Protein AF-A0A9X0F6F8-F1 (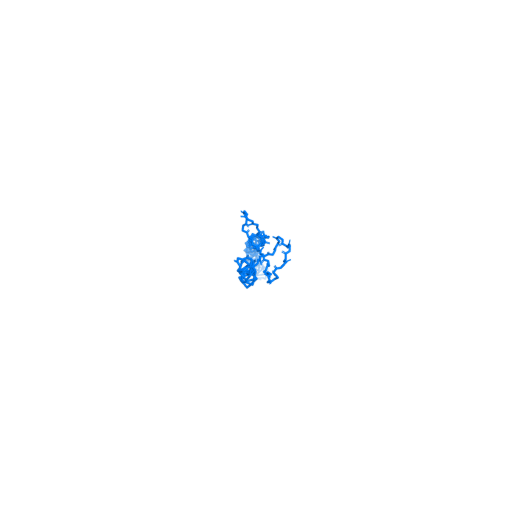afdb_monomer)

Sequence (106 aa):
ADAKTAAAGSASTASTKATEAAGSAVSASQSKSAAEAAAIRAKNSAKRAEDIASAVALEDADTTRKGIVQLSSATNSTSETLAATPKAVKVVMDETNRKAHWTVRH

Structure (mmCIF, N/CA/C/O backbone):
data_AF-A0A9X0F6F8-F1
#
_entry.id   AF-A0A9X0F6F8-F1
#
loop_
_atom_site.group_PDB
_atom_site.id
_atom_site.type_symbol
_atom_site.label_atom_id
_atom_site.label_alt_id
_atom_site.label_comp_id
_atom_site.label_asym_id
_atom_site.label_entity_id
_atom_site.label_seq_id
_atom_site.pdbx_PDB_ins_code
_atom_site.Cartn_x
_atom_site.Cartn_y
_atom_site.Cartn_z
_atom_site.occupancy
_atom_site.B_iso_or_equiv
_atom_site.auth_seq_id
_atom_site.auth_comp_id
_atom_site.auth_asym_id
_atom_site.auth_atom_id
_atom_site.pdbx_PDB_model_num
ATOM 1 N N . ALA A 1 1 ? -44.549 -17.453 66.906 1.00 64.88 1 ALA A N 1
ATOM 2 C CA . ALA A 1 1 ? -43.166 -17.770 66.474 1.00 64.88 1 ALA A CA 1
ATOM 3 C C . ALA A 1 1 ? -42.775 -17.002 65.199 1.00 64.88 1 ALA A C 1
ATOM 5 O O . ALA A 1 1 ? -41.789 -17.323 64.548 1.00 64.88 1 ALA A O 1
ATOM 6 N N . ASP A 1 2 ? -43.504 -15.936 64.870 1.00 80.38 2 ASP A N 1
ATOM 7 C CA . ASP A 1 2 ? -43.643 -15.465 63.490 1.00 80.38 2 ASP A CA 1
ATOM 8 C C . ASP A 1 2 ? -42.659 -14.341 63.144 1.00 80.38 2 ASP A C 1
ATOM 10 O O . ASP A 1 2 ? -42.092 -14.314 62.055 1.00 80.38 2 ASP A O 1
ATOM 14 N N . ALA A 1 3 ? -42.339 -13.476 64.110 1.00 84.75 3 ALA A N 1
ATOM 15 C CA . ALA A 1 3 ? -41.397 -12.374 63.908 1.00 84.75 3 ALA A CA 1
ATOM 16 C C . ALA A 1 3 ? -39.934 -12.842 63.756 1.00 84.75 3 ALA A C 1
ATOM 18 O O . ALA A 1 3 ? -39.193 -12.319 62.926 1.00 84.75 3 ALA A O 1
ATOM 19 N N . LYS A 1 4 ? -39.511 -13.856 64.527 1.00 84.56 4 LYS A N 1
ATOM 20 C CA . LYS A 1 4 ? -38.133 -14.384 64.489 1.00 84.56 4 LYS A CA 1
ATOM 21 C C . LYS A 1 4 ? -37.837 -15.112 63.173 1.00 84.56 4 LYS A C 1
ATOM 23 O O . LYS A 1 4 ? -36.761 -14.941 62.607 1.00 84.56 4 LYS A O 1
ATOM 28 N N . THR A 1 5 ? -38.798 -15.890 62.680 1.00 88.12 5 THR A N 1
ATOM 29 C CA . THR A 1 5 ? -38.685 -16.616 61.407 1.00 88.12 5 THR A CA 1
ATOM 30 C C . THR A 1 5 ? -38.678 -15.655 60.217 1.00 88.12 5 THR A C 1
ATOM 32 O O . THR A 1 5 ? -37.858 -15.811 59.315 1.00 88.12 5 THR A O 1
ATOM 35 N N . ALA A 1 6 ? -39.505 -14.603 60.247 1.00 90.31 6 ALA A N 1
ATOM 36 C CA . ALA A 1 6 ? -39.484 -13.552 59.229 1.00 90.31 6 ALA A CA 1
ATOM 37 C C . ALA A 1 6 ? -38.146 -12.790 59.202 1.00 90.31 6 ALA A C 1
ATOM 39 O O . ALA A 1 6 ? -37.578 -12.573 58.133 1.00 90.31 6 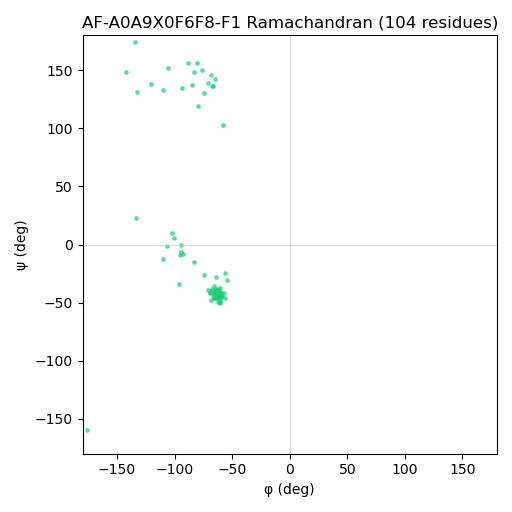ALA A O 1
ATOM 40 N N . ALA A 1 7 ? -37.599 -12.440 60.371 1.00 90.19 7 ALA A N 1
ATOM 41 C CA . ALA A 1 7 ? -36.302 -11.772 60.469 1.00 90.19 7 ALA A CA 1
ATOM 42 C C . ALA A 1 7 ? -35.155 -12.632 59.907 1.00 90.19 7 ALA A C 1
ATOM 44 O O . ALA A 1 7 ? -34.303 -12.124 59.178 1.00 90.19 7 ALA A O 1
ATOM 45 N N . ALA A 1 8 ? -35.159 -13.939 60.191 1.00 92.62 8 ALA A N 1
ATOM 46 C CA . ALA A 1 8 ? -34.183 -14.875 59.637 1.00 92.62 8 ALA A CA 1
ATOM 47 C C . ALA A 1 8 ? -34.290 -14.992 58.102 1.00 92.62 8 ALA A C 1
ATOM 49 O O . ALA A 1 8 ? -33.269 -14.978 57.413 1.00 92.62 8 ALA A O 1
ATOM 50 N N . GLY A 1 9 ? -35.511 -15.033 57.555 1.00 94.12 9 GLY A N 1
ATOM 51 C CA . GLY A 1 9 ? -35.741 -15.041 56.104 1.00 94.12 9 GLY A CA 1
ATOM 52 C C . GLY A 1 9 ? -35.238 -13.768 55.410 1.00 94.12 9 GLY A C 1
ATOM 53 O O . GLY A 1 9 ? -34.561 -13.839 54.379 1.00 94.12 9 GLY A O 1
ATOM 54 N N . SER A 1 10 ? -35.488 -12.602 56.010 1.00 94.75 10 SER A N 1
ATOM 55 C CA . SER A 1 10 ? -34.972 -11.316 55.521 1.00 94.75 10 SER A CA 1
ATOM 56 C C . SER A 1 10 ? -33.443 -11.257 55.548 1.00 94.75 10 SER A C 1
ATOM 58 O O . SER A 1 10 ? -32.833 -10.807 54.577 1.00 94.75 10 SER A O 1
ATOM 60 N N . ALA A 1 11 ? -32.812 -11.753 56.618 1.00 95.38 11 ALA A N 1
ATOM 61 C CA . ALA A 1 11 ? -31.354 -11.804 56.732 1.00 95.38 11 ALA A CA 1
ATOM 62 C C . ALA A 1 11 ? -30.723 -12.692 55.645 1.00 95.38 11 ALA A C 1
ATOM 64 O O . ALA A 1 11 ? -29.751 -12.287 55.006 1.00 95.38 11 ALA A O 1
ATOM 65 N N . SER A 1 12 ? -31.312 -13.864 55.377 1.00 95.00 12 SER A N 1
ATOM 66 C CA . SER A 1 12 ? -30.847 -14.741 54.296 1.00 95.00 12 SER A CA 1
ATOM 67 C C . SER A 1 12 ? -30.987 -14.073 52.928 1.00 95.00 12 SER A C 1
ATOM 69 O O . SER A 1 12 ? -30.062 -14.123 52.124 1.00 95.00 12 SER A O 1
ATOM 71 N N . THR A 1 13 ? -32.107 -13.389 52.680 1.00 96.25 13 THR A N 1
ATOM 72 C CA . THR A 1 13 ? -32.346 -12.678 51.413 1.00 96.25 13 THR A CA 1
ATOM 73 C C . THR A 1 13 ? -31.320 -11.563 51.193 1.00 96.25 13 THR A C 1
ATOM 75 O O . THR A 1 13 ? -30.790 -11.406 50.092 1.00 96.25 13 THR A O 1
ATOM 78 N N . ALA A 1 14 ? -31.006 -10.801 52.244 1.00 96.94 14 ALA A N 1
ATOM 79 C CA . ALA A 1 14 ? -29.990 -9.755 52.191 1.00 96.94 14 ALA A CA 1
ATOM 80 C C . ALA A 1 14 ? -28.593 -10.331 51.907 1.00 96.94 14 ALA A C 1
ATOM 82 O O . ALA A 1 14 ? -27.855 -9.774 51.094 1.00 96.94 14 ALA A O 1
ATOM 83 N N . SER A 1 15 ? -28.251 -11.467 52.523 1.00 96.81 15 SER A N 1
ATOM 84 C CA . SER A 1 15 ? -26.981 -12.160 52.287 1.00 96.81 15 SER A CA 1
ATOM 85 C C . SER A 1 15 ? -26.851 -12.649 50.838 1.00 96.81 15 SER A C 1
ATOM 87 O O . SER A 1 15 ? -25.820 -12.411 50.202 1.00 96.81 15 SER A O 1
ATOM 89 N N . THR A 1 16 ? -27.909 -13.235 50.267 1.00 97.12 16 THR A N 1
ATOM 90 C CA . THR A 1 16 ? -27.929 -13.642 48.853 1.00 97.12 16 THR A CA 1
ATOM 91 C C . THR A 1 16 ? -27.730 -12.442 47.926 1.00 97.12 16 THR A C 1
ATOM 93 O O . THR A 1 16 ? -26.807 -12.456 47.110 1.00 97.12 16 THR A O 1
ATOM 96 N N . LYS A 1 17 ? -28.498 -11.357 48.110 1.00 97.62 17 LYS A N 1
ATOM 97 C CA . LYS A 1 17 ? -28.361 -10.143 47.283 1.00 97.62 17 LYS A CA 1
ATOM 98 C C . LYS A 1 17 ? -26.978 -9.500 47.382 1.00 97.62 17 LYS A C 1
ATOM 100 O O . LYS A 1 17 ? -26.465 -9.006 46.382 1.00 97.62 17 LYS A O 1
ATOM 105 N N . ALA A 1 18 ? -26.361 -9.503 48.563 1.00 97.50 18 ALA A N 1
ATOM 106 C CA . ALA A 1 18 ? -25.004 -8.986 48.736 1.00 97.50 18 ALA A CA 1
ATOM 107 C C . ALA A 1 18 ? -23.978 -9.804 47.933 1.00 97.50 18 ALA A C 1
ATOM 109 O O . ALA A 1 18 ? -23.078 -9.238 47.311 1.00 97.50 18 ALA A O 1
ATOM 110 N N . THR A 1 19 ? -24.147 -11.127 47.895 1.00 96.38 19 THR A N 1
ATOM 111 C CA . THR A 1 19 ? -23.263 -12.038 47.152 1.00 96.38 19 THR A CA 1
ATOM 112 C C . THR A 1 19 ? -23.431 -11.865 45.638 1.00 96.38 19 THR A C 1
ATOM 114 O O . THR A 1 19 ? -22.445 -11.780 44.907 1.00 96.38 19 THR A O 1
ATOM 117 N N . GLU A 1 20 ? -24.671 -11.724 45.163 1.00 97.56 20 GLU A N 1
ATOM 118 C CA . GLU A 1 20 ? -24.986 -11.435 43.756 1.00 97.56 20 GLU A CA 1
ATOM 119 C C . GLU A 1 20 ? -24.431 -10.075 43.305 1.00 97.56 20 GLU A C 1
ATOM 121 O O . GLU A 1 20 ? -23.855 -9.958 42.218 1.00 97.56 20 GLU A O 1
ATOM 126 N N . ALA A 1 21 ? -24.551 -9.046 44.152 1.00 97.12 21 ALA A N 1
ATOM 127 C CA . ALA A 1 21 ? -23.996 -7.722 43.887 1.00 97.12 21 ALA A CA 1
ATOM 128 C C . ALA A 1 21 ? -22.461 -7.756 43.810 1.00 97.12 21 ALA A C 1
ATOM 130 O O . ALA A 1 21 ? -21.876 -7.157 42.905 1.00 97.12 21 ALA A O 1
ATOM 131 N N . ALA A 1 22 ? -21.807 -8.504 44.703 1.00 96.88 22 ALA A N 1
ATOM 132 C CA . ALA A 1 22 ? -20.363 -8.707 44.657 1.00 96.88 22 ALA A CA 1
ATOM 133 C C . ALA A 1 22 ? -19.929 -9.422 43.363 1.00 96.88 22 ALA A C 1
ATOM 135 O O . ALA A 1 22 ? -19.005 -8.963 42.689 1.00 96.88 22 ALA A O 1
ATOM 136 N N . GLY A 1 23 ? -20.629 -10.487 42.956 1.00 97.56 23 GLY A N 1
ATOM 137 C CA . GLY A 1 23 ? -20.359 -11.185 41.691 1.00 97.56 23 GLY A CA 1
ATOM 138 C C . GLY A 1 23 ? -20.560 -10.294 40.458 1.00 97.56 23 GLY A C 1
ATOM 139 O O . GLY A 1 23 ? -19.755 -10.312 39.520 1.00 97.56 23 GLY A O 1
ATOM 140 N N . SER A 1 24 ? -21.587 -9.444 40.490 1.00 96.94 24 SER A N 1
ATOM 141 C CA . SER A 1 24 ? -21.851 -8.455 39.440 1.00 96.94 24 SER A CA 1
ATOM 142 C C . SER A 1 24 ? -20.732 -7.412 39.346 1.00 96.94 24 SER A C 1
ATOM 144 O O . SER A 1 24 ? -20.282 -7.086 38.247 1.00 96.94 24 SER A O 1
ATOM 146 N N . ALA A 1 25 ? -20.214 -6.934 40.483 1.00 97.81 25 ALA A N 1
ATOM 147 C CA . ALA A 1 25 ? -19.104 -5.981 40.524 1.00 97.81 25 ALA A CA 1
ATOM 148 C C . ALA A 1 25 ? -17.793 -6.573 39.971 1.00 97.81 25 ALA A C 1
ATOM 150 O O . ALA A 1 25 ? -17.055 -5.895 39.247 1.00 97.81 25 ALA A O 1
ATOM 151 N N . VAL A 1 26 ? -17.518 -7.851 40.252 1.00 97.06 26 VAL A N 1
ATOM 152 C CA . VAL A 1 26 ? -16.359 -8.564 39.688 1.00 97.06 26 VAL A CA 1
ATOM 153 C C . VAL A 1 26 ? -16.493 -8.700 38.170 1.00 97.06 26 VAL A C 1
ATOM 155 O O . VAL A 1 26 ? -15.554 -8.380 37.440 1.00 97.06 26 VAL A O 1
ATOM 158 N N . SER A 1 27 ? -17.672 -9.091 37.681 1.00 97.62 27 SER A N 1
ATOM 159 C CA . SER A 1 27 ? -17.946 -9.235 36.242 1.00 97.62 27 SER A CA 1
ATOM 160 C C . SER A 1 27 ? -17.815 -7.904 35.492 1.00 97.62 27 SER A C 1
ATOM 162 O O . SER A 1 27 ? -17.239 -7.848 34.402 1.00 97.62 27 SER A O 1
ATOM 164 N N . ALA A 1 28 ? -18.283 -6.808 36.097 1.00 97.88 28 ALA A N 1
ATOM 165 C CA . ALA A 1 28 ? -18.118 -5.461 35.556 1.00 97.88 28 ALA A CA 1
ATOM 166 C C . ALA A 1 28 ? -16.638 -5.048 35.487 1.00 97.88 28 ALA A C 1
ATOM 168 O O . ALA A 1 28 ? -16.192 -4.490 34.483 1.00 97.88 28 ALA A O 1
ATOM 169 N N . SER A 1 29 ? -15.858 -5.374 36.521 1.00 97.25 29 SER A N 1
ATOM 170 C CA . SER A 1 29 ? -14.421 -5.079 36.568 1.00 97.25 29 SER A CA 1
ATOM 171 C C . SER A 1 29 ? -13.649 -5.844 35.489 1.00 97.25 29 SER A C 1
ATOM 173 O O . SER A 1 29 ? -12.855 -5.252 34.761 1.00 97.25 29 SER A O 1
ATOM 175 N N . GLN A 1 30 ? -13.938 -7.136 35.317 1.00 98.12 30 GLN A N 1
ATOM 176 C CA . GLN A 1 30 ? -13.345 -7.949 34.250 1.00 98.12 30 GLN A CA 1
ATOM 177 C C . GLN A 1 30 ? -13.728 -7.435 32.859 1.00 98.12 30 GLN A C 1
ATOM 179 O O . GLN A 1 30 ? -12.869 -7.325 31.983 1.00 98.12 30 GLN A O 1
ATOM 184 N N . SER A 1 31 ? -14.997 -7.063 32.668 1.00 97.94 31 SER A N 1
ATOM 185 C CA . SER A 1 31 ? -15.482 -6.493 31.407 1.00 97.94 31 SER A CA 1
ATOM 186 C C . SER A 1 31 ? -14.758 -5.190 31.063 1.00 97.94 31 SER A C 1
ATOM 188 O O . SER A 1 31 ? -14.356 -4.997 29.916 1.00 97.94 31 SER A O 1
ATOM 190 N N . LYS A 1 32 ? -14.510 -4.325 32.057 1.00 98.06 32 LYS A N 1
ATOM 191 C CA . LYS A 1 32 ? -13.717 -3.102 31.882 1.00 98.06 32 LYS A CA 1
ATOM 192 C C . LYS A 1 32 ? -12.291 -3.417 31.423 1.00 98.06 32 LYS A C 1
ATOM 194 O O . LYS A 1 32 ? -11.845 -2.853 30.428 1.00 98.06 32 LYS A O 1
ATOM 199 N N . SER A 1 33 ? -11.597 -4.339 32.093 1.00 98.12 33 SER A N 1
ATOM 200 C CA . SER A 1 33 ? -10.234 -4.731 31.707 1.00 98.12 33 SER A CA 1
ATOM 201 C C . SER A 1 33 ? -10.176 -5.350 30.305 1.00 98.12 33 SER A C 1
ATOM 203 O O . SER A 1 33 ? -9.257 -5.064 29.538 1.00 98.12 33 SER A O 1
ATOM 205 N N . ALA A 1 34 ? -11.170 -6.161 29.932 1.00 97.94 34 ALA A N 1
ATOM 206 C CA . ALA A 1 34 ? -11.261 -6.742 28.595 1.00 97.94 34 ALA A CA 1
ATOM 207 C C . ALA A 1 34 ? -11.497 -5.674 27.514 1.00 97.94 34 ALA A C 1
ATOM 209 O O . ALA A 1 34 ? -10.862 -5.725 26.456 1.00 97.94 34 ALA A O 1
ATOM 210 N N . ALA A 1 35 ? -12.365 -4.696 27.789 1.00 98.06 35 ALA A N 1
ATOM 211 C CA . ALA A 1 35 ? -12.624 -3.567 26.900 1.00 98.06 35 ALA A CA 1
ATOM 212 C C . ALA A 1 35 ? -11.375 -2.690 26.716 1.00 98.06 35 ALA A C 1
ATOM 214 O O . ALA A 1 35 ? -11.033 -2.331 25.590 1.00 98.06 35 ALA A O 1
ATOM 215 N N . GLU A 1 36 ? -10.644 -2.411 27.795 1.00 97.81 36 GLU A N 1
ATOM 216 C CA . GLU A 1 36 ? -9.396 -1.645 27.750 1.00 97.81 36 GLU A CA 1
ATOM 217 C C . GLU A 1 36 ? -8.314 -2.375 26.937 1.00 97.81 36 GLU A C 1
ATOM 219 O O . GLU A 1 36 ? -7.689 -1.792 26.048 1.00 97.81 36 GLU A O 1
ATOM 224 N N . ALA A 1 37 ? -8.168 -3.688 27.133 1.00 98.12 37 ALA A N 1
ATOM 225 C CA . ALA A 1 37 ? -7.262 -4.505 26.330 1.00 98.12 37 ALA A CA 1
ATOM 226 C C . ALA A 1 37 ? -7.663 -4.538 24.843 1.00 98.12 37 ALA A C 1
ATOM 228 O O . ALA A 1 37 ? -6.797 -4.506 23.964 1.00 98.12 37 ALA A O 1
ATOM 229 N N . ALA A 1 38 ? -8.963 -4.595 24.537 1.00 98.25 38 ALA A N 1
ATOM 230 C CA . ALA A 1 38 ? -9.460 -4.534 23.165 1.00 98.25 38 ALA A CA 1
ATOM 231 C C . ALA A 1 38 ? -9.172 -3.175 22.510 1.00 98.25 38 ALA A C 1
ATOM 233 O O . ALA A 1 38 ? -8.732 -3.142 21.360 1.00 98.25 38 ALA A O 1
ATOM 234 N N . ALA A 1 39 ? -9.330 -2.074 23.249 1.00 98.31 39 ALA A N 1
ATOM 235 C CA . ALA A 1 39 ? -9.010 -0.731 22.774 1.00 98.31 39 ALA A CA 1
ATOM 236 C C . ALA A 1 39 ? -7.512 -0.573 22.458 1.00 98.31 39 ALA A C 1
ATOM 238 O O . ALA A 1 39 ? -7.154 -0.054 21.399 1.00 98.31 39 ALA A O 1
ATOM 239 N N . ILE A 1 40 ? -6.626 -1.091 23.318 1.00 97.75 40 ILE A N 1
ATOM 240 C CA . ILE A 1 40 ? -5.175 -1.092 23.063 1.00 97.75 40 ILE A CA 1
ATOM 241 C C . ILE A 1 40 ? -4.846 -1.904 21.808 1.00 97.75 40 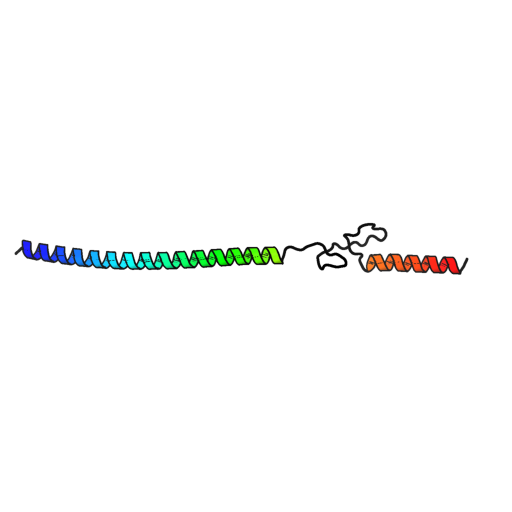ILE A C 1
ATOM 243 O O . ILE A 1 40 ? -4.090 -1.441 20.951 1.00 97.75 40 ILE A O 1
ATOM 247 N N . ARG A 1 41 ? -5.431 -3.101 21.658 1.00 97.94 41 ARG A N 1
ATOM 248 C CA . ARG A 1 41 ? -5.236 -3.918 20.450 1.00 97.94 41 ARG A CA 1
ATOM 249 C C . ARG A 1 41 ? -5.696 -3.180 19.195 1.00 97.94 41 ARG A C 1
ATOM 251 O O . ARG A 1 41 ? -4.963 -3.179 18.212 1.00 97.94 41 ARG A O 1
ATOM 258 N N . ALA A 1 42 ? -6.849 -2.517 19.238 1.00 98.31 42 ALA A N 1
ATOM 259 C CA . ALA A 1 42 ? -7.359 -1.736 18.115 1.00 98.31 42 ALA A CA 1
ATOM 260 C C . ALA A 1 42 ? -6.411 -0.585 17.737 1.00 98.31 42 ALA A C 1
ATOM 262 O O . ALA A 1 42 ? -6.070 -0.442 16.564 1.00 98.31 42 ALA A O 1
ATOM 263 N N . LYS A 1 43 ? -5.910 0.173 18.722 1.00 97.88 43 LYS A N 1
ATOM 264 C CA . LYS A 1 43 ? -4.925 1.244 18.500 1.00 97.88 43 LYS A CA 1
ATOM 265 C C . LYS A 1 43 ? -3.649 0.721 17.841 1.00 97.88 43 LYS A C 1
ATOM 267 O O . LYS A 1 43 ? -3.149 1.323 16.896 1.00 97.88 43 LYS A O 1
ATOM 272 N N . ASN A 1 44 ? -3.135 -0.410 18.314 1.00 97.75 44 ASN A N 1
ATOM 273 C CA . ASN A 1 44 ? -1.915 -0.999 17.766 1.00 97.75 44 ASN A CA 1
ATOM 274 C C . ASN A 1 44 ? -2.120 -1.512 16.335 1.00 97.75 44 ASN A C 1
ATOM 276 O O . ASN A 1 44 ? -1.236 -1.356 15.496 1.00 97.75 44 ASN A O 1
ATOM 280 N N . SER A 1 45 ? -3.282 -2.095 16.039 1.00 97.75 45 SER A N 1
ATOM 281 C CA . SER A 1 45 ? -3.633 -2.514 14.680 1.00 97.75 45 SER A CA 1
ATOM 282 C C . SER A 1 45 ? -3.776 -1.324 13.733 1.00 97.75 45 SER A C 1
ATOM 284 O O . SER A 1 45 ? -3.263 -1.384 12.620 1.00 97.75 45 SER A O 1
ATOM 286 N N . ALA A 1 46 ? -4.404 -0.233 14.181 1.00 97.75 46 ALA A N 1
ATOM 287 C CA . ALA A 1 46 ? -4.505 1.002 13.405 1.00 97.75 46 ALA A CA 1
ATOM 288 C C . ALA A 1 46 ? -3.116 1.589 13.107 1.00 97.75 46 ALA A C 1
ATOM 290 O O . ALA A 1 46 ? -2.791 1.833 11.950 1.00 97.75 46 ALA A O 1
ATOM 291 N N . LYS A 1 47 ? -2.247 1.680 14.124 1.00 97.31 47 LYS A N 1
ATOM 292 C CA . LYS A 1 47 ? -0.853 2.122 13.965 1.00 97.31 47 LYS A CA 1
ATOM 293 C C . LYS A 1 47 ? -0.093 1.269 12.944 1.00 97.31 47 LYS A C 1
ATOM 295 O O . LYS A 1 47 ? 0.577 1.806 12.072 1.00 97.31 47 LYS A O 1
ATOM 300 N N . ARG A 1 48 ? -0.221 -0.061 13.020 1.00 96.81 48 ARG A N 1
ATOM 301 C CA . ARG A 1 48 ? 0.407 -0.972 12.049 1.00 96.81 48 ARG A CA 1
ATOM 302 C C . ARG A 1 48 ? -0.121 -0.763 10.635 1.00 96.81 48 ARG A C 1
ATOM 304 O O . ARG A 1 48 ? 0.656 -0.846 9.692 1.00 96.81 48 ARG A O 1
ATOM 311 N N . ALA A 1 49 ? -1.419 -0.514 10.480 1.00 96.19 49 ALA A N 1
ATOM 312 C CA . ALA A 1 49 ? -2.003 -0.226 9.176 1.00 96.19 49 ALA A CA 1
ATOM 313 C C . ALA A 1 49 ? -1.448 1.084 8.590 1.00 96.19 49 ALA A C 1
ATOM 315 O O . ALA A 1 49 ? -1.103 1.112 7.412 1.00 96.19 49 ALA A O 1
ATOM 316 N N . GLU A 1 50 ? -1.289 2.128 9.408 1.00 94.62 50 GLU A N 1
ATOM 317 C CA . GLU A 1 50 ? -0.640 3.386 9.009 1.00 94.62 50 GLU A CA 1
ATOM 318 C C . GLU A 1 50 ? 0.822 3.169 8.595 1.00 94.62 50 GLU A C 1
ATOM 320 O O . GLU A 1 50 ? 1.245 3.655 7.547 1.00 94.62 50 GLU A O 1
ATOM 325 N N . ASP A 1 51 ? 1.583 2.396 9.376 1.00 93.94 51 ASP A N 1
ATOM 326 C CA . ASP A 1 51 ? 2.993 2.109 9.088 1.00 93.94 51 ASP A CA 1
ATOM 327 C C . ASP A 1 51 ? 3.147 1.334 7.767 1.00 93.94 51 ASP A C 1
ATOM 329 O O . ASP A 1 51 ? 4.023 1.642 6.958 1.00 93.94 51 ASP A O 1
ATOM 333 N N . ILE A 1 52 ? 2.262 0.363 7.510 1.00 92.44 52 ILE A N 1
ATOM 334 C CA . ILE A 1 52 ? 2.227 -0.376 6.241 1.00 92.44 52 ILE A CA 1
ATOM 335 C C . ILE A 1 52 ? 1.854 0.557 5.088 1.00 92.44 52 ILE A C 1
ATOM 337 O O . ILE A 1 52 ? 2.513 0.526 4.053 1.00 92.44 52 ILE A O 1
ATOM 341 N N . ALA A 1 53 ? 0.829 1.397 5.247 1.00 90.88 53 ALA A N 1
ATOM 342 C CA . ALA A 1 53 ? 0.423 2.338 4.206 1.00 90.88 53 ALA A CA 1
ATOM 343 C C . ALA A 1 53 ? 1.560 3.308 3.848 1.00 90.8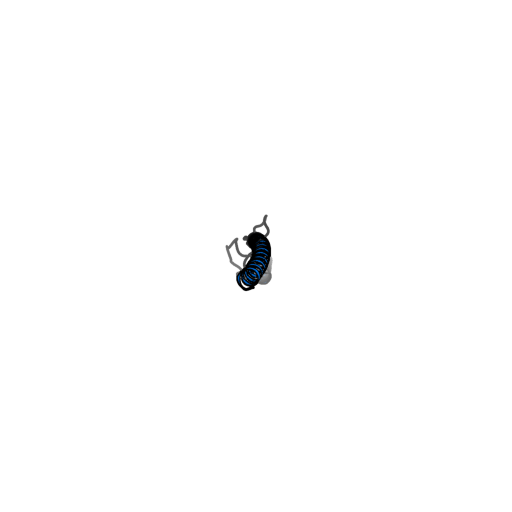8 53 ALA A C 1
ATOM 345 O O . ALA A 1 53 ? 1.817 3.541 2.670 1.00 90.88 53 ALA A O 1
ATOM 346 N N . SER A 1 54 ? 2.293 3.804 4.849 1.00 86.62 54 SER A N 1
ATOM 347 C CA . SER A 1 54 ? 3.468 4.650 4.628 1.00 86.62 54 SER A CA 1
ATOM 348 C C . SER A 1 54 ? 4.610 3.902 3.939 1.00 86.62 54 SER A C 1
ATOM 350 O O . SER A 1 54 ? 5.314 4.500 3.134 1.00 86.62 54 SER A O 1
ATOM 352 N N . ALA A 1 55 ? 4.811 2.618 4.242 1.00 82.81 55 ALA A N 1
ATOM 353 C CA . ALA A 1 55 ? 5.851 1.804 3.612 1.00 82.81 55 ALA A CA 1
ATOM 354 C C . ALA A 1 55 ? 5.511 1.397 2.167 1.00 82.81 55 ALA A C 1
ATOM 356 O O . ALA A 1 55 ? 6.417 1.141 1.377 1.00 82.81 55 ALA A O 1
ATOM 357 N N . VAL A 1 56 ? 4.220 1.312 1.824 1.00 84.00 56 VAL A N 1
ATOM 358 C CA . VAL A 1 56 ? 3.734 0.930 0.485 1.00 84.00 56 VAL A CA 1
ATOM 359 C C . VAL A 1 56 ? 3.456 2.144 -0.404 1.00 84.00 56 VAL A C 1
ATOM 361 O O . VAL A 1 56 ? 3.194 1.969 -1.589 1.00 84.00 56 VAL A O 1
ATOM 364 N N . ALA A 1 57 ? 3.536 3.374 0.106 1.00 83.50 57 ALA A N 1
ATOM 365 C CA . ALA A 1 57 ? 3.485 4.566 -0.736 1.00 83.50 57 ALA A CA 1
ATOM 366 C C . ALA A 1 57 ? 4.622 4.514 -1.778 1.00 83.50 57 ALA A C 1
AT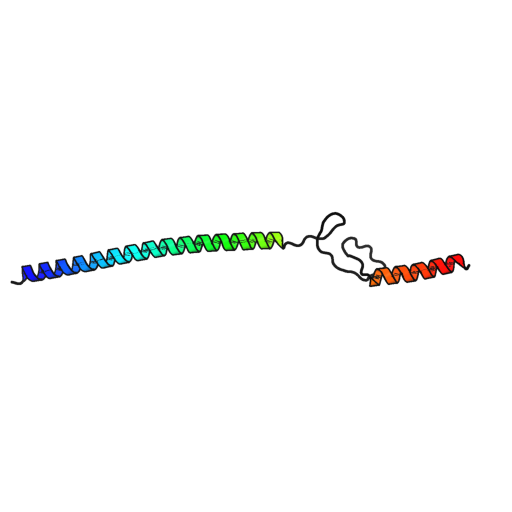OM 368 O O . ALA A 1 57 ? 5.790 4.717 -1.454 1.00 83.50 57 ALA A O 1
ATOM 369 N N . LEU A 1 58 ? 4.280 4.166 -3.023 1.00 83.12 58 LEU A N 1
ATOM 370 C CA . LEU A 1 58 ? 5.233 4.033 -4.120 1.00 83.12 58 LEU A CA 1
ATOM 371 C C . LEU A 1 58 ? 5.551 5.426 -4.663 1.00 83.12 58 LEU A C 1
ATOM 373 O O . LEU A 1 58 ? 4.660 6.127 -5.136 1.00 83.12 58 LEU A O 1
ATOM 377 N N . GLU A 1 59 ? 6.819 5.809 -4.591 1.00 89.38 59 GLU A N 1
ATOM 378 C CA . GLU A 1 59 ? 7.337 7.015 -5.232 1.00 89.38 59 GLU A CA 1
ATOM 379 C C . GLU A 1 59 ? 7.791 6.703 -6.664 1.00 89.38 59 GLU A C 1
ATOM 381 O O . GLU A 1 59 ? 8.133 5.558 -6.984 1.00 89.38 59 GLU A O 1
ATOM 386 N N . ASP A 1 60 ? 7.829 7.724 -7.519 1.00 92.31 60 ASP A N 1
ATOM 387 C CA . ASP A 1 60 ? 8.413 7.596 -8.853 1.00 92.31 60 ASP A CA 1
ATOM 388 C C . ASP A 1 60 ? 9.921 7.319 -8.755 1.00 92.31 60 ASP A C 1
ATOM 390 O O . ASP A 1 60 ? 10.618 7.836 -7.873 1.00 92.31 60 ASP A O 1
ATOM 394 N N . ALA A 1 61 ? 10.435 6.469 -9.647 1.00 94.06 61 ALA A N 1
ATOM 395 C CA . ALA A 1 61 ? 11.869 6.200 -9.703 1.00 94.06 61 ALA A CA 1
ATOM 396 C C . ALA A 1 61 ? 12.627 7.359 -10.360 1.00 94.06 61 ALA A C 1
ATOM 398 O O . ALA A 1 61 ? 12.134 7.991 -11.291 1.00 94.06 61 A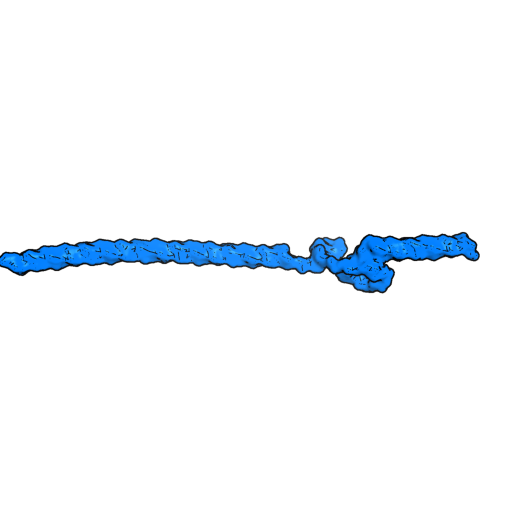LA A O 1
ATOM 399 N N . ASP A 1 62 ? 13.876 7.543 -9.942 1.00 92.31 62 ASP A N 1
ATOM 400 C CA . ASP A 1 62 ? 14.853 8.394 -10.616 1.00 92.31 62 ASP A CA 1
ATOM 401 C C . ASP A 1 62 ? 16.202 7.652 -10.707 1.00 92.31 62 ASP A C 1
ATOM 403 O O . ASP A 1 62 ? 16.398 6.576 -10.142 1.00 92.31 62 ASP A O 1
ATOM 407 N N . THR A 1 63 ? 17.178 8.230 -11.395 1.00 94.94 63 THR A N 1
ATOM 408 C CA . THR A 1 63 ? 18.548 7.714 -11.522 1.00 94.94 63 THR A CA 1
ATOM 409 C C . THR A 1 63 ? 19.267 7.474 -10.190 1.00 94.94 63 THR A C 1
ATOM 411 O O . THR A 1 63 ? 20.176 6.646 -10.125 1.00 94.94 63 THR A O 1
ATOM 414 N N . THR A 1 64 ? 18.866 8.165 -9.118 1.00 95.06 64 THR A N 1
ATOM 415 C CA . THR A 1 64 ? 19.483 8.046 -7.782 1.00 95.06 64 THR A CA 1
ATOM 416 C C . THR A 1 64 ? 18.594 7.361 -6.747 1.00 95.06 64 THR A C 1
ATOM 418 O O . THR A 1 64 ? 19.069 6.981 -5.673 1.00 95.06 64 THR A O 1
ATOM 421 N N . ARG A 1 65 ? 17.304 7.182 -7.049 1.00 91.38 65 ARG A N 1
ATOM 422 C CA . ARG A 1 65 ? 16.293 6.696 -6.107 1.00 91.38 65 ARG A CA 1
ATOM 423 C C . ARG A 1 65 ? 15.449 5.603 -6.739 1.00 91.38 65 ARG A C 1
ATOM 425 O O . ARG A 1 65 ? 14.913 5.755 -7.829 1.00 91.38 65 ARG A O 1
ATOM 432 N N . LYS A 1 66 ? 15.287 4.498 -6.016 1.00 91.25 66 LYS A N 1
ATOM 433 C CA . LYS A 1 66 ? 14.371 3.426 -6.421 1.00 91.25 66 LYS A CA 1
ATOM 434 C C . LYS A 1 66 ? 12.921 3.910 -6.317 1.00 91.25 66 LYS A C 1
ATOM 436 O O . LYS A 1 66 ? 12.601 4.639 -5.385 1.00 91.25 66 LYS A O 1
ATOM 441 N N . GLY A 1 67 ? 12.068 3.440 -7.222 1.00 93.12 67 GLY A N 1
ATOM 442 C CA . GLY A 1 67 ? 10.642 3.759 -7.273 1.00 93.12 67 GLY A CA 1
ATOM 443 C C . GLY A 1 67 ? 9.937 2.975 -8.381 1.00 93.12 67 GLY A C 1
ATOM 444 O O . GLY A 1 67 ? 10.463 1.961 -8.853 1.00 93.12 67 GLY A O 1
ATOM 445 N N . ILE A 1 68 ? 8.772 3.448 -8.815 1.00 93.88 68 ILE A N 1
ATOM 446 C CA . ILE A 1 68 ? 8.022 2.903 -9.953 1.00 93.88 68 ILE A CA 1
ATOM 447 C C . ILE A 1 68 ? 8.113 3.812 -11.181 1.00 93.88 68 ILE A C 1
ATOM 449 O O . ILE A 1 68 ? 8.274 5.018 -11.060 1.00 93.88 68 ILE A O 1
ATOM 453 N N . VAL A 1 69 ? 8.012 3.223 -12.373 1.00 95.06 69 VAL A N 1
ATOM 454 C CA . VAL A 1 69 ? 7.913 3.944 -13.652 1.00 95.06 69 VAL A CA 1
ATOM 455 C C . VAL A 1 69 ? 6.955 3.202 -14.571 1.00 95.06 69 VAL A C 1
ATOM 457 O O . VAL A 1 69 ? 6.860 1.972 -14.531 1.00 95.06 69 VAL A O 1
ATOM 460 N N . GLN A 1 70 ? 6.257 3.934 -15.433 1.00 97.00 70 GLN A N 1
ATOM 461 C CA . GLN A 1 70 ? 5.495 3.325 -16.518 1.00 97.00 70 GLN A CA 1
ATOM 462 C C . GLN A 1 70 ? 6.410 3.027 -17.710 1.00 97.00 70 GLN A C 1
ATOM 464 O O . GLN A 1 70 ? 7.384 3.733 -17.973 1.00 97.00 70 GLN A O 1
ATOM 469 N N . LEU A 1 71 ? 6.093 1.962 -18.446 1.00 97.94 71 LEU A N 1
ATOM 470 C CA . LEU A 1 71 ? 6.862 1.554 -19.617 1.00 97.94 71 LEU A CA 1
ATOM 471 C C . LEU A 1 71 ? 6.264 2.144 -20.893 1.00 97.94 71 LEU A C 1
ATOM 473 O O . LEU A 1 71 ? 5.060 2.041 -21.126 1.00 97.94 71 LEU A O 1
ATOM 477 N N . SER A 1 72 ? 7.120 2.677 -21.762 1.00 97.94 72 SER A N 1
ATOM 478 C CA . SER A 1 72 ? 6.737 3.138 -23.096 1.00 97.94 72 SER A CA 1
ATOM 479 C C . SER A 1 72 ? 7.514 2.403 -24.180 1.00 97.94 72 SER A C 1
ATOM 481 O O . SER A 1 72 ? 8.717 2.169 -24.074 1.00 97.94 72 SER A O 1
ATOM 483 N N . SER A 1 73 ? 6.809 2.036 -25.253 1.00 98.25 73 SER A N 1
ATOM 484 C CA . SER A 1 73 ? 7.421 1.467 -26.461 1.00 98.25 73 SER A CA 1
ATOM 485 C C . SER A 1 73 ? 7.534 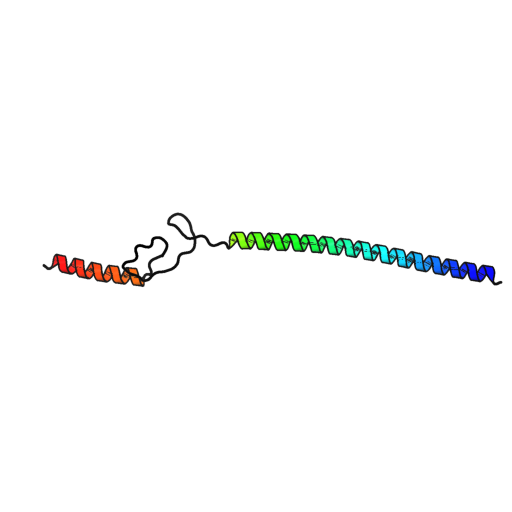2.477 -27.609 1.00 98.25 73 SER A C 1
ATOM 487 O O . SER A 1 73 ? 7.839 2.081 -28.733 1.00 98.25 73 SER A O 1
ATOM 489 N N . ALA A 1 74 ? 7.269 3.761 -27.352 1.00 98.06 74 ALA A N 1
ATOM 490 C CA . ALA A 1 74 ? 7.514 4.817 -28.327 1.00 98.06 74 ALA A CA 1
ATOM 491 C C . ALA A 1 74 ? 9.023 4.964 -28.582 1.00 98.06 74 ALA A C 1
ATOM 493 O O . ALA A 1 74 ? 9.822 4.958 -27.649 1.00 98.06 74 ALA A O 1
ATOM 494 N N . THR A 1 75 ? 9.417 5.116 -29.846 1.00 96.94 75 THR A N 1
ATOM 495 C CA . THR A 1 75 ? 10.827 5.242 -30.263 1.00 96.94 75 THR A CA 1
ATOM 496 C C . THR A 1 75 ? 11.294 6.693 -30.397 1.00 96.94 75 THR A C 1
ATOM 498 O O . THR A 1 75 ? 12.440 6.939 -30.752 1.00 96.94 75 THR A O 1
ATOM 501 N N . ASN A 1 76 ? 10.404 7.654 -30.147 1.00 96.19 76 ASN A N 1
ATOM 502 C CA . ASN A 1 76 ? 10.627 9.098 -30.268 1.00 96.19 76 ASN A CA 1
ATOM 503 C C . ASN A 1 76 ? 10.103 9.873 -29.044 1.00 96.19 76 ASN A C 1
ATOM 505 O O . ASN A 1 76 ? 9.773 11.052 -29.151 1.00 96.19 76 ASN A O 1
ATOM 509 N N . SER A 1 77 ? 9.963 9.200 -27.899 1.00 96.56 77 SER A N 1
ATOM 510 C CA . SER A 1 77 ? 9.492 9.830 -26.665 1.00 96.56 77 SER A CA 1
ATOM 511 C C . SER A 1 77 ? 10.520 10.828 -26.134 1.00 96.56 77 SER A C 1
ATOM 513 O O . SER A 1 77 ? 11.703 10.510 -26.063 1.00 96.56 77 SER A O 1
ATOM 515 N N . THR A 1 78 ? 10.051 11.997 -25.699 1.00 96.81 78 THR A N 1
ATOM 516 C CA . THR A 1 78 ? 10.842 12.986 -24.944 1.00 96.81 78 THR A CA 1
ATOM 517 C C . THR A 1 78 ? 10.563 12.929 -23.440 1.00 96.81 78 THR A C 1
ATOM 519 O O . THR A 1 78 ? 10.992 13.809 -22.704 1.00 96.81 78 THR A O 1
ATOM 522 N N . SER A 1 79 ? 9.771 11.955 -22.982 1.00 96.06 79 SER A N 1
ATOM 523 C CA . SER A 1 79 ? 9.412 11.817 -21.569 1.00 96.06 79 SER A CA 1
ATOM 524 C C . SER A 1 79 ? 10.582 11.272 -20.752 1.00 96.06 79 SER A C 1
ATOM 526 O O . SER A 1 79 ? 11.144 10.236 -21.100 1.00 96.06 79 SER A O 1
ATOM 528 N N . GLU A 1 80 ? 10.880 11.942 -19.639 1.00 94.69 80 GLU A N 1
ATOM 529 C CA . GLU A 1 80 ? 11.872 11.517 -18.641 1.00 94.69 80 GLU A CA 1
ATOM 530 C C . GLU A 1 80 ? 11.253 10.680 -17.506 1.00 94.69 80 GLU A C 1
ATOM 532 O O . GLU A 1 80 ? 11.970 10.090 -16.708 1.00 94.69 80 GLU A O 1
ATOM 537 N N . THR A 1 81 ? 9.921 10.580 -17.450 1.00 94.38 81 THR A N 1
ATOM 538 C CA . THR A 1 81 ? 9.185 9.829 -16.414 1.00 94.38 81 THR A CA 1
ATOM 539 C C . THR A 1 81 ? 8.813 8.406 -16.841 1.00 94.38 81 THR A C 1
ATOM 541 O O . THR A 1 81 ? 8.332 7.609 -16.034 1.00 94.38 81 THR A O 1
ATOM 544 N N . LEU A 1 82 ? 9.016 8.064 -18.116 1.00 96.81 82 LEU A N 1
ATOM 545 C CA . LEU A 1 82 ? 8.701 6.756 -18.687 1.00 96.81 82 LEU A CA 1
ATOM 546 C C . LEU A 1 82 ? 9.983 5.999 -19.027 1.00 96.81 82 LEU A C 1
ATOM 548 O O . LEU A 1 82 ? 10.856 6.518 -19.720 1.00 96.81 82 LEU A O 1
ATOM 552 N N . ALA A 1 83 ? 10.064 4.729 -18.636 1.00 96.75 83 ALA A N 1
ATOM 553 C CA . ALA A 1 83 ? 11.179 3.876 -19.031 1.00 96.75 83 ALA A CA 1
ATOM 554 C C . ALA A 1 83 ? 10.946 3.247 -20.414 1.00 96.75 83 ALA A C 1
ATOM 556 O O . ALA A 1 83 ? 9.856 2.760 -20.737 1.00 96.75 83 ALA A O 1
ATOM 557 N N . ALA A 1 84 ? 11.997 3.225 -21.236 1.00 97.75 84 ALA A N 1
ATOM 558 C CA . ALA A 1 84 ? 11.964 2.588 -22.548 1.00 97.75 84 ALA A CA 1
ATOM 559 C C . ALA A 1 84 ? 11.913 1.056 -22.429 1.00 97.75 84 ALA A C 1
ATOM 561 O O . ALA A 1 84 ? 12.631 0.451 -21.630 1.00 97.75 84 ALA A O 1
ATOM 562 N N . THR A 1 85 ? 11.101 0.401 -23.263 1.00 98.19 85 THR A N 1
ATOM 563 C CA . THR A 1 85 ? 11.095 -1.068 -23.353 1.00 98.19 85 THR A CA 1
ATOM 564 C C . THR A 1 85 ? 12.243 -1.597 -24.223 1.00 98.19 85 THR A C 1
ATOM 566 O O . THR A 1 85 ? 12.667 -0.921 -25.166 1.00 98.19 85 THR A O 1
ATOM 569 N N . PRO A 1 86 ? 12.682 -2.860 -24.028 1.00 98.38 86 PRO A N 1
ATOM 570 C CA . PRO A 1 86 ? 13.644 -3.506 -24.927 1.00 98.38 86 PRO A CA 1
ATOM 571 C C . PRO A 1 86 ? 13.210 -3.496 -26.402 1.00 98.38 86 PRO A C 1
ATOM 573 O O . PRO A 1 86 ? 14.049 -3.415 -27.297 1.00 98.38 86 PRO A O 1
ATOM 576 N N . LYS A 1 87 ? 11.893 -3.524 -26.668 1.00 98.12 87 LYS A N 1
ATOM 577 C CA . LYS A 1 87 ? 11.326 -3.407 -28.019 1.00 98.12 87 LYS A CA 1
ATOM 578 C C . LYS A 1 87 ? 11.658 -2.056 -28.657 1.00 98.12 87 LYS A C 1
ATOM 580 O O . LYS A 1 87 ? 12.123 -2.037 -29.792 1.00 98.12 87 LYS A O 1
ATOM 585 N N . ALA A 1 88 ? 11.428 -0.949 -27.947 1.00 98.31 88 ALA A N 1
ATOM 586 C CA . ALA A 1 88 ? 11.735 0.386 -28.460 1.00 98.31 88 ALA A CA 1
ATOM 587 C C . ALA A 1 88 ? 13.236 0.552 -28.723 1.00 98.31 88 ALA A C 1
ATOM 589 O O . ALA A 1 88 ? 13.627 0.993 -29.802 1.00 98.31 88 ALA A O 1
ATOM 590 N N . VAL A 1 89 ? 14.071 0.110 -27.774 1.00 98.00 89 VAL A N 1
ATOM 591 C CA . VAL A 1 89 ? 15.537 0.175 -27.893 1.00 98.00 89 VAL A CA 1
ATOM 592 C C . VAL A 1 89 ? 16.026 -0.614 -29.109 1.00 98.00 89 VAL A C 1
ATOM 594 O O . VAL A 1 89 ? 16.835 -0.110 -29.887 1.00 98.00 89 VAL A O 1
ATOM 597 N N . LYS A 1 90 ? 15.494 -1.822 -29.330 1.00 98.06 90 LYS A N 1
ATOM 598 C CA . LYS A 1 90 ? 15.853 -2.639 -30.493 1.00 98.06 90 LYS A CA 1
ATOM 599 C C . LYS A 1 90 ? 15.513 -1.952 -31.817 1.00 98.06 90 LYS A C 1
ATOM 601 O O . LYS A 1 90 ? 16.361 -1.915 -32.701 1.00 98.06 90 LYS A O 1
ATOM 606 N N . VAL A 1 91 ? 14.310 -1.389 -31.947 1.00 98.44 91 VAL A N 1
ATOM 607 C CA . VAL A 1 91 ? 13.890 -0.701 -33.182 1.00 98.44 91 VAL A CA 1
ATOM 608 C C . VAL A 1 91 ? 14.811 0.481 -33.499 1.00 98.44 91 VAL A C 1
ATOM 610 O O . VAL A 1 91 ? 15.233 0.635 -34.643 1.00 98.44 91 VAL A O 1
ATOM 613 N N . VAL A 1 92 ? 15.175 1.284 -32.493 1.00 97.62 92 VAL A N 1
ATOM 614 C CA . VAL A 1 92 ? 16.109 2.410 -32.669 1.00 97.62 92 VAL A CA 1
ATOM 615 C C . VAL A 1 92 ? 17.501 1.922 -33.080 1.00 97.62 92 VAL A C 1
ATOM 617 O O . VAL A 1 92 ? 18.114 2.507 -33.976 1.00 97.62 92 VAL A O 1
ATOM 620 N N . MET A 1 93 ? 17.998 0.841 -32.472 1.00 97.88 93 MET A N 1
ATOM 621 C CA . MET A 1 93 ? 19.314 0.286 -32.797 1.00 97.88 93 MET A CA 1
ATOM 622 C C . MET A 1 93 ? 19.368 -0.287 -34.220 1.00 97.88 93 MET A C 1
ATOM 624 O O . MET A 1 93 ? 20.312 -0.011 -34.961 1.00 97.88 93 MET A O 1
ATOM 628 N N . ASP A 1 94 ? 18.341 -1.034 -34.632 1.00 97.75 94 ASP A N 1
ATOM 629 C CA . ASP A 1 94 ? 18.249 -1.615 -35.977 1.00 97.75 94 ASP A CA 1
ATOM 630 C C . ASP A 1 94 ? 18.220 -0.504 -37.053 1.00 97.75 94 ASP A C 1
ATOM 632 O O . ASP A 1 94 ? 18.947 -0.563 -38.049 1.00 97.75 94 ASP A O 1
ATOM 636 N N . GLU A 1 95 ? 17.452 0.563 -36.816 1.00 96.62 95 GLU A N 1
ATOM 637 C CA . GLU A 1 95 ? 17.382 1.743 -37.687 1.00 96.62 95 GLU A CA 1
ATOM 638 C C . GLU A 1 95 ? 18.715 2.515 -37.744 1.00 96.62 95 GLU A C 1
ATOM 640 O O . GLU A 1 95 ? 19.139 2.962 -38.815 1.00 96.62 95 GLU A O 1
ATOM 645 N N . THR A 1 96 ? 19.403 2.645 -36.607 1.00 96.56 96 THR A N 1
ATOM 646 C CA . THR A 1 96 ? 20.711 3.314 -36.511 1.00 96.56 96 THR A CA 1
ATOM 647 C C . THR A 1 96 ? 21.779 2.548 -37.288 1.00 96.56 96 THR A C 1
ATOM 649 O O . THR A 1 96 ? 22.491 3.142 -38.098 1.00 96.56 96 THR A O 1
ATOM 652 N N . ASN A 1 97 ? 21.840 1.223 -37.128 1.00 96.00 97 ASN A N 1
ATOM 653 C CA . ASN A 1 97 ? 22.771 0.364 -37.864 1.00 96.00 97 ASN A CA 1
ATOM 654 C C . ASN A 1 97 ? 22.532 0.426 -39.378 1.00 96.00 97 ASN A C 1
ATOM 656 O O . ASN A 1 97 ? 23.482 0.504 -40.157 1.00 96.00 97 ASN A O 1
ATOM 660 N N . ARG A 1 98 ? 21.264 0.449 -39.809 1.00 95.38 98 ARG A N 1
ATOM 661 C CA . ARG A 1 98 ? 20.895 0.593 -41.224 1.00 95.38 98 ARG A CA 1
ATOM 662 C C . ARG A 1 98 ? 21.399 1.912 -41.814 1.00 95.38 98 ARG A C 1
ATOM 664 O O . ARG A 1 98 ? 21.949 1.916 -42.915 1.00 95.38 98 ARG A O 1
ATOM 671 N N . LYS A 1 99 ? 21.232 3.021 -41.086 1.00 94.25 99 LYS A N 1
ATOM 672 C CA . LYS A 1 99 ? 21.705 4.351 -41.503 1.00 94.25 99 LYS A CA 1
ATOM 673 C C . LYS A 1 99 ? 23.226 4.446 -41.516 1.00 94.25 99 LYS A C 1
ATOM 675 O O . LYS A 1 99 ? 23.782 4.871 -42.520 1.00 94.25 99 LYS A O 1
ATOM 680 N N . ALA A 1 100 ? 23.895 3.991 -40.457 1.00 91.38 100 ALA A N 1
ATOM 681 C CA . ALA A 1 100 ? 25.356 3.968 -40.390 1.00 91.38 100 ALA A CA 1
ATOM 682 C C . ALA A 1 100 ? 25.954 3.165 -41.553 1.00 91.38 100 ALA A C 1
ATOM 684 O O . ALA A 1 100 ? 26.901 3.603 -42.202 1.00 91.38 100 ALA A O 1
ATOM 685 N N . HIS A 1 101 ? 25.342 2.023 -41.880 1.00 88.44 101 HIS A N 1
ATOM 686 C CA . HIS A 1 101 ? 25.748 1.236 -43.032 1.00 88.44 101 HIS A CA 1
ATOM 687 C C . HIS A 1 101 ? 25.579 2.004 -44.354 1.00 88.44 101 HIS A C 1
ATOM 689 O O . HIS A 1 101 ? 26.442 1.925 -45.233 1.00 88.44 101 HIS A O 1
ATOM 695 N N . TRP A 1 102 ? 24.468 2.721 -44.526 1.00 83.00 102 TRP A N 1
ATOM 696 C CA . TRP A 1 102 ? 24.238 3.520 -45.726 1.00 83.00 102 TRP A CA 1
ATOM 697 C C . TRP A 1 102 ? 25.323 4.592 -45.906 1.00 83.00 102 TRP A C 1
ATOM 699 O O . TRP A 1 102 ? 25.883 4.679 -46.997 1.00 83.00 102 TRP A O 1
ATOM 709 N N . THR A 1 103 ? 25.690 5.302 -44.835 1.00 84.44 103 THR A N 1
ATOM 710 C CA . THR A 1 103 ? 26.697 6.379 -44.853 1.00 84.44 103 THR A CA 1
ATOM 711 C C . THR A 1 103 ? 28.108 5.900 -45.203 1.00 84.44 103 THR A C 1
ATOM 713 O O . THR A 1 103 ? 28.891 6.665 -45.739 1.00 84.44 103 THR A O 1
ATOM 716 N N . VAL A 1 104 ? 28.462 4.645 -44.914 1.00 82.62 104 VAL A N 1
ATOM 717 C CA . VAL A 1 104 ? 29.799 4.103 -45.242 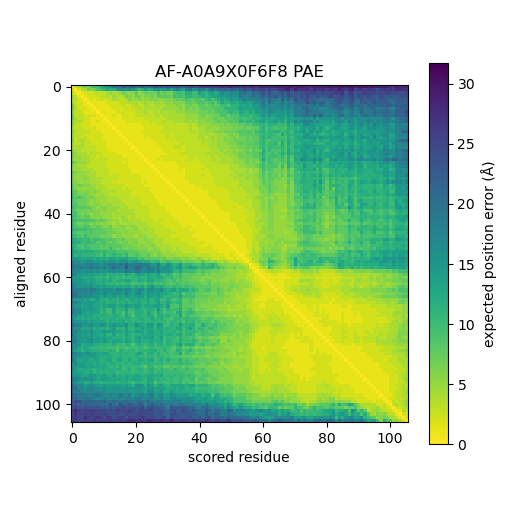1.00 82.62 104 VAL A CA 1
ATOM 718 C C . VAL A 1 104 ? 29.889 3.607 -46.696 1.00 82.62 104 VAL A C 1
ATOM 720 O O . VAL A 1 104 ? 30.980 3.361 -47.200 1.00 82.62 104 VAL A O 1
ATOM 723 N N . ARG A 1 105 ? 28.752 3.423 -47.382 1.00 74.88 105 ARG A N 1
ATOM 724 C CA . ARG A 1 105 ? 28.692 2.846 -48.740 1.00 74.88 105 ARG A CA 1
ATOM 725 C C . ARG A 1 105 ? 28.392 3.848 -49.861 1.00 74.88 105 ARG A C 1
ATOM 727 O O . 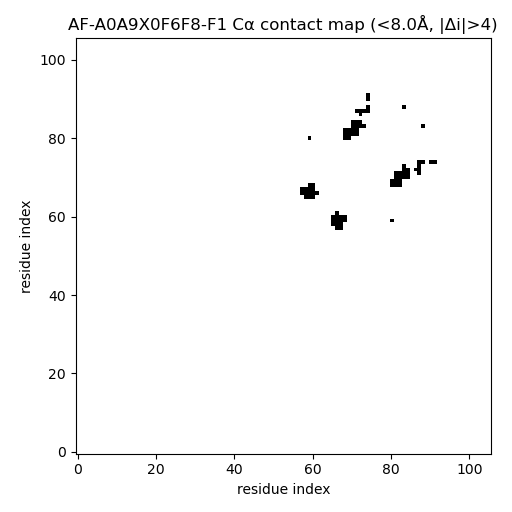ARG A 1 105 ? 28.331 3.415 -51.009 1.00 74.88 105 ARG A O 1
ATOM 734 N N . HIS A 1 106 ? 28.185 5.122 -49.546 1.00 60.38 106 HIS A N 1
ATOM 735 C CA . HIS A 1 106 ? 27.896 6.198 -50.502 1.00 60.38 106 HIS A CA 1
ATOM 736 C C . HIS A 1 106 ? 28.824 7.374 -50.215 1.00 60.38 106 HIS A C 1
ATOM 738 O O . HIS A 1 106 ? 29.171 8.078 -51.186 1.00 60.38 106 HIS A O 1
#

Foldseek 3Di:
DPVVVVVVVVVVVVVVVVVVVVVVVVVVVVVVVVVVVVVVVVVVVVVVVVVVVVVPPFDQDDPVGDGDAAADLDLDDPDPRHDYDPNSVVVNVVVVVVVVVVVVVD

Organism: NCBI:txid1235825

pLDDT: mean 93.92, std 6.52, range [60.38, 98.44]

Solvent-accessible surface area (backbone atoms only — not comparable to full-atom values): 6164 Å² total; per-residue (Å²): 124,64,68,66,54,50,51,53,52,52,52,52,53,52,52,52,52,53,53,52,50,51,53,50,53,52,52,53,51,53,50,50,54,53,50,52,55,50,51,52,52,50,52,51,51,51,51,49,51,52,54,49,51,63,71,63,61,78,47,72,46,54,101,90,41,88,52,50,69,53,78,38,66,64,80,80,70,87,63,87,72,47,44,76,33,74,66,20,54,48,55,53,49,55,54,48,53,54,50,56,53,50,68,77,75,111

Mean predicted aligned error: 8.34 Å

Nearest PDB structures (foldseek):
  4mtm-assembly1_A-3  TM=8.684E-01  e=1.509E+00  Acinetobacter phage AP22

Radius of gyration: 40.03 Å; Cα contacts (8 Å, |Δi|>4): 41; chains: 1; bounding box: 73×31×117 Å

Secondary structure (DSSP, 8-state):
-HHHHHHHHHHHHHHHHHHHHHHHHHHHHHHHHHHHHHHHHHHHHHHHHHHHHHHH-PPBP-SSS--B-EEE--SS---SSEEEPHHHHHHHHHHHHHHHHHHH--

InterPro domains:
  IPR005068 Bacteriophage lambda, Tail fiber protein, repeat-2 [PF03406] (63-101)
  IPR051934 Bacteriophage Tail Fiber Structural Protein [PTHR35191] (2-97)